Protein AF-A0A359MTJ8-F1 (afdb_monomer_lite)

Sequence (155 aa):
KMAIHPDDPPYPIFGLPRIITNEANLDRFLQLVDSPYNGLTFCTGSLGSADFNDIVSMVDKYSAMGRIHFMHIRNVKLLPDGSFEESAHYSPCGSMDIVAIVKALHKNNYTGYVRPDHGRMIWGETGRPGYGLYDRALGAMYLTGIWETLEKCSR

Foldseek 3Di:
DDADEADAQLADDPPDDGQRREDVSQVVQCVVDVDLNQAHALECANNVLFPVHPSLVSLLVCLLVNRHQHYAQFFWAQDPVSGIDGFQSPCVGHPDPSLSSLLSNVVSVPPHYYFPQFAQDDDPDDDDHRPDDPSRVVSVVVSVVSNVVSVVVVD

Structure (mmCIF, N/CA/C/O backbone):
data_AF-A0A359MTJ8-F1
#
_entry.id   AF-A0A359MTJ8-F1
#
loop_
_atom_site.group_PDB
_atom_site.id
_atom_site.type_symbol
_atom_site.label_atom_id
_atom_site.label_alt_id
_atom_site.label_comp_id
_atom_site.label_asym_id
_atom_site.label_entity_id
_atom_site.label_seq_id
_atom_site.pdbx_PDB_ins_code
_atom_site.Cartn_x
_atom_site.Cartn_y
_atom_site.Cartn_z
_atom_site.occupancy
_atom_site.B_iso_or_equiv
_atom_site.auth_seq_id
_atom_site.auth_comp_id
_atom_site.auth_asym_id
_atom_site.auth_atom_id
_atom_site.pdbx_PDB_model_num
ATOM 1 N N . LYS A 1 1 ? 1.071 -1.912 19.404 1.00 94.50 1 LYS A N 1
ATOM 2 C CA . LYS A 1 1 ? 0.287 -3.076 18.920 1.00 94.50 1 LYS A CA 1
ATOM 3 C C . LYS A 1 1 ? 1.172 -3.874 17.966 1.00 94.50 1 LYS A C 1
ATOM 5 O O . LYS A 1 1 ? 2.002 -3.239 17.326 1.00 94.50 1 LYS A O 1
ATOM 10 N N . MET A 1 2 ? 1.054 -5.204 17.894 1.00 98.31 2 MET A N 1
ATOM 11 C CA . MET A 1 2 ? 1.840 -5.999 16.936 1.00 98.31 2 MET A CA 1
ATOM 12 C C . MET A 1 2 ? 1.258 -5.850 15.530 1.00 98.31 2 MET A C 1
ATOM 14 O O . MET A 1 2 ? 0.051 -5.654 15.385 1.00 98.31 2 MET A O 1
ATOM 18 N N . ALA A 1 3 ? 2.111 -5.914 14.511 1.00 98.50 3 ALA A N 1
ATOM 19 C CA . ALA A 1 3 ? 1.733 -5.681 13.123 1.00 98.50 3 ALA A CA 1
ATOM 20 C C . ALA A 1 3 ? 2.516 -6.636 12.207 1.00 98.50 3 ALA A C 1
ATOM 22 O O . ALA A 1 3 ? 3.640 -6.323 11.812 1.00 98.50 3 ALA A O 1
ATOM 23 N N . ILE A 1 4 ? 1.963 -7.817 11.905 1.00 98.75 4 ILE A N 1
ATOM 24 C CA . ILE A 1 4 ? 2.642 -8.807 11.051 1.00 98.75 4 ILE A CA 1
ATOM 25 C C . ILE A 1 4 ? 2.763 -8.280 9.618 1.00 98.75 4 ILE A C 1
ATOM 27 O O . ILE A 1 4 ? 1.811 -7.711 9.091 1.00 98.75 4 ILE A O 1
ATOM 31 N N . HIS A 1 5 ? 3.928 -8.439 8.999 1.00 98.88 5 HIS A N 1
ATOM 32 C CA . HIS A 1 5 ? 4.137 -8.068 7.600 1.00 98.88 5 HIS A CA 1
ATOM 33 C C . HIS A 1 5 ? 3.753 -9.242 6.682 1.00 98.88 5 HIS A C 1
ATOM 35 O O . HIS A 1 5 ? 4.012 -10.387 7.063 1.00 98.88 5 HIS A O 1
ATOM 41 N N . PRO A 1 6 ? 3.162 -8.998 5.497 1.00 98.75 6 PRO A N 1
ATOM 42 C CA . PRO A 1 6 ? 2.937 -10.043 4.504 1.00 98.75 6 PRO A CA 1
ATOM 43 C C . PRO A 1 6 ? 4.240 -10.635 3.971 1.00 98.75 6 PRO A C 1
ATOM 45 O O . PRO A 1 6 ? 5.302 -10.007 4.012 1.00 98.75 6 PRO A O 1
ATOM 48 N N . ASP A 1 7 ? 4.136 -11.841 3.430 1.00 98.75 7 ASP A N 1
ATOM 49 C CA . ASP A 1 7 ? 5.216 -12.463 2.680 1.00 98.75 7 ASP A CA 1
ATOM 50 C C . ASP A 1 7 ? 5.486 -11.676 1.380 1.00 98.75 7 ASP A C 1
ATOM 52 O O . ASP A 1 7 ? 4.559 -11.217 0.714 1.00 98.75 7 ASP A O 1
ATOM 56 N N . ASP A 1 8 ? 6.760 -11.525 1.004 1.00 98.00 8 ASP A N 1
ATOM 57 C CA . ASP A 1 8 ? 7.189 -10.797 -0.203 1.00 98.00 8 ASP A CA 1
ATOM 58 C C . ASP A 1 8 ? 8.192 -11.638 -1.024 1.00 98.00 8 ASP A C 1
ATOM 60 O O . ASP A 1 8 ? 9.282 -11.941 -0.514 1.00 98.00 8 ASP A O 1
ATOM 64 N N . PRO A 1 9 ? 7.824 -12.188 -2.195 1.00 97.81 9 PRO A N 1
ATOM 65 C CA . PRO A 1 9 ? 6.495 -12.135 -2.810 1.00 97.81 9 PRO A CA 1
ATOM 66 C C . PRO A 1 9 ? 5.409 -12.921 -2.044 1.00 97.81 9 PRO A C 1
ATOM 68 O O . PRO A 1 9 ? 5.725 -13.826 -1.266 1.00 97.81 9 PRO A O 1
ATOM 71 N N . PRO A 1 10 ? 4.116 -12.669 -2.300 1.00 97.94 10 PRO A N 1
ATOM 72 C CA . PRO A 1 10 ? 3.016 -13.262 -1.551 1.00 97.94 10 PRO A CA 1
ATOM 73 C C . PRO A 1 10 ? 2.652 -14.662 -2.080 1.00 97.94 10 PRO A C 1
ATOM 75 O O . PRO A 1 10 ? 1.484 -15.018 -2.177 1.00 97.94 10 PRO A O 1
ATOM 78 N N . TYR A 1 11 ? 3.639 -15.478 -2.452 1.00 97.06 11 TYR A N 1
ATOM 79 C CA . TYR A 1 11 ? 3.436 -16.835 -2.962 1.00 97.06 11 TYR A CA 1
ATOM 80 C C . TYR A 1 11 ? 4.674 -17.714 -2.725 1.00 97.06 11 TYR A C 1
ATOM 82 O O . TYR A 1 11 ? 5.786 -17.184 -2.654 1.00 97.06 11 TYR A O 1
ATOM 90 N N . PRO A 1 12 ? 4.514 -19.048 -2.587 1.00 97.19 12 PRO A N 1
ATOM 91 C CA . PRO A 1 12 ? 5.621 -19.972 -2.345 1.00 97.19 12 PRO A CA 1
ATOM 92 C C . PRO A 1 12 ? 6.738 -19.854 -3.384 1.00 97.19 12 PRO A C 1
ATOM 94 O O . PRO A 1 12 ? 6.486 -19.768 -4.584 1.00 97.19 12 PRO A O 1
ATOM 97 N N . ILE A 1 13 ? 7.983 -19.921 -2.918 1.00 97.38 13 ILE A N 1
ATOM 98 C CA . ILE A 1 13 ? 9.177 -19.935 -3.769 1.00 97.38 13 ILE A CA 1
ATOM 99 C C . ILE A 1 13 ? 10.109 -21.049 -3.302 1.00 97.38 13 ILE A C 1
ATOM 101 O O . ILE A 1 13 ? 10.184 -21.338 -2.109 1.00 97.38 13 ILE A O 1
ATOM 105 N N . PHE A 1 14 ? 10.808 -21.692 -4.239 1.00 97.69 14 PHE A N 1
ATOM 106 C CA . PHE A 1 14 ? 11.79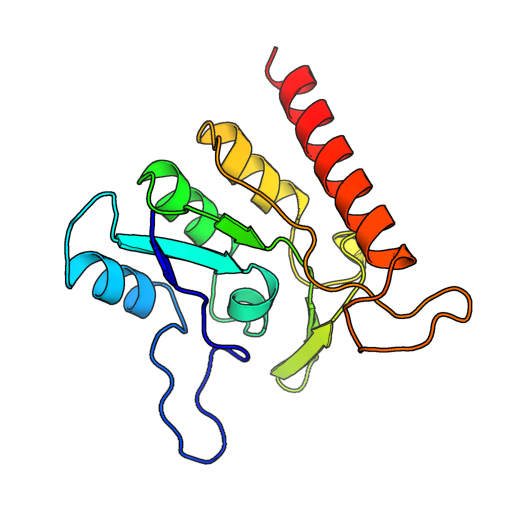5 -22.744 -3.949 1.00 97.69 14 PHE A CA 1
ATOM 107 C C . PHE A 1 14 ? 11.262 -23.914 -3.096 1.00 97.69 14 PHE A C 1
ATOM 109 O O . PHE A 1 14 ? 12.008 -24.529 -2.341 1.00 97.69 14 PHE A O 1
ATOM 116 N N . GLY A 1 15 ? 9.960 -24.211 -3.192 1.00 96.44 15 GLY A N 1
ATOM 117 C CA . GLY A 1 15 ? 9.308 -25.263 -2.402 1.00 96.44 15 GLY A CA 1
ATOM 118 C C . GLY A 1 15 ? 9.082 -24.918 -0.924 1.00 96.44 15 GLY A C 1
ATOM 119 O O . GLY A 1 15 ? 8.659 -25.785 -0.164 1.00 96.44 15 GLY A O 1
ATOM 120 N N . LEU A 1 16 ? 9.340 -23.675 -0.502 1.00 98.25 16 LEU A N 1
ATOM 121 C CA . LEU A 1 16 ? 9.132 -23.223 0.873 1.00 98.25 16 LEU A CA 1
ATOM 122 C C . LEU A 1 16 ? 7.727 -22.627 1.057 1.00 98.25 16 LEU A C 1
ATOM 124 O O . LEU A 1 16 ? 7.296 -21.817 0.227 1.00 98.25 16 LEU A O 1
ATOM 128 N N . PRO A 1 17 ? 7.009 -22.984 2.141 1.00 97.69 17 PRO A N 1
ATOM 129 C CA . PRO A 1 17 ? 5.686 -22.441 2.410 1.00 97.69 17 PRO A CA 1
ATOM 130 C C . PRO A 1 17 ? 5.756 -20.963 2.815 1.00 97.69 17 PRO A C 1
ATOM 132 O O . PRO A 1 17 ? 6.697 -20.522 3.473 1.00 97.69 17 PRO A O 1
ATOM 135 N N . ARG A 1 18 ? 4.703 -20.226 2.463 1.00 98.62 18 ARG A N 1
ATOM 136 C CA . ARG A 1 18 ? 4.403 -18.849 2.880 1.00 98.62 18 ARG A CA 1
ATOM 137 C C . ARG A 1 18 ? 2.944 -18.811 3.330 1.00 98.62 18 ARG A C 1
ATOM 139 O O . ARG A 1 18 ? 2.132 -19.563 2.792 1.00 98.62 18 ARG A O 1
ATOM 146 N N . ILE A 1 19 ? 2.633 -18.043 4.371 1.00 98.31 19 ILE A N 1
ATOM 147 C CA . ILE A 1 19 ? 1.361 -18.167 5.108 1.00 98.31 19 ILE A CA 1
ATOM 148 C C . ILE A 1 19 ? 0.619 -16.848 5.311 1.00 98.31 19 ILE A C 1
ATOM 150 O O . ILE A 1 19 ? -0.516 -16.896 5.777 1.00 98.31 19 ILE A O 1
ATOM 154 N N . ILE A 1 20 ? 1.220 -15.705 4.967 1.00 98.69 20 ILE A N 1
ATOM 155 C CA . ILE A 1 20 ? 0.624 -14.363 5.029 1.00 98.69 20 ILE A CA 1
ATOM 156 C C . ILE A 1 20 ? 0.632 -13.771 3.611 1.00 98.69 20 ILE A C 1
ATOM 158 O O . ILE A 1 20 ? 1.391 -12.857 3.295 1.00 98.69 20 ILE A O 1
ATOM 162 N N . THR A 1 21 ? -0.186 -14.350 2.732 1.00 98.75 21 THR A N 1
ATOM 163 C CA . THR A 1 21 ? -0.093 -14.162 1.271 1.00 98.75 21 THR A CA 1
ATOM 164 C C . THR A 1 21 ? -1.340 -13.560 0.621 1.00 98.75 21 THR A C 1
ATOM 166 O O . THR A 1 21 ? -1.240 -12.869 -0.388 1.00 98.75 21 THR A O 1
ATOM 169 N N . ASN A 1 22 ? -2.528 -13.811 1.168 1.00 98.69 22 ASN A N 1
ATOM 170 C CA . ASN A 1 22 ? -3.799 -13.349 0.604 1.00 98.69 22 ASN A CA 1
ATOM 171 C C . ASN A 1 22 ? -4.829 -13.052 1.701 1.00 98.69 22 ASN A C 1
ATOM 173 O O . ASN A 1 22 ? -4.565 -13.252 2.887 1.00 98.69 22 ASN A O 1
ATOM 177 N N . GLU A 1 23 ? -6.017 -12.601 1.306 1.00 98.69 23 GLU A N 1
ATOM 178 C CA . GLU A 1 23 ? -7.112 -12.278 2.226 1.00 98.69 23 GLU A CA 1
ATOM 179 C C . GLU A 1 23 ? -7.490 -13.441 3.160 1.00 98.69 23 GLU A C 1
ATOM 181 O O . GLU A 1 23 ? -7.563 -13.259 4.374 1.00 98.69 23 GLU A O 1
ATOM 186 N N . ALA A 1 24 ? -7.645 -14.662 2.639 1.00 98.69 24 ALA A N 1
ATOM 187 C CA . ALA A 1 24 ? -7.997 -15.825 3.457 1.00 98.69 24 ALA A CA 1
ATOM 188 C C . ALA A 1 24 ? -6.927 -16.135 4.522 1.00 98.69 24 ALA A C 1
ATOM 190 O O . ALA A 1 24 ? -7.239 -16.528 5.650 1.00 98.69 24 ALA A O 1
ATOM 191 N N . ASN A 1 25 ? -5.653 -15.929 4.186 1.00 98.75 25 ASN A N 1
ATOM 192 C CA . ASN A 1 25 ? -4.542 -16.060 5.119 1.00 98.75 25 ASN A CA 1
ATOM 193 C C . ASN A 1 25 ? -4.563 -14.985 6.214 1.00 98.75 25 ASN A C 1
ATOM 195 O O . ASN A 1 25 ? -4.333 -15.306 7.383 1.00 98.75 25 ASN A O 1
ATOM 199 N N . LEU A 1 26 ? -4.856 -13.733 5.855 1.00 98.81 26 LEU A N 1
ATOM 200 C CA . LEU A 1 26 ? -4.988 -12.632 6.811 1.00 98.81 26 LEU A CA 1
ATOM 201 C C . LEU A 1 26 ? -6.185 -12.842 7.747 1.00 98.81 26 LEU A C 1
ATOM 203 O O . LEU A 1 26 ? -6.044 -12.675 8.959 1.00 98.81 26 LEU A O 1
ATOM 207 N N . ASP A 1 27 ? -7.325 -13.286 7.214 1.00 98.75 27 ASP A N 1
ATOM 208 C CA . ASP A 1 27 ? -8.515 -13.631 7.998 1.00 98.75 27 ASP A CA 1
ATOM 209 C C . ASP A 1 27 ? -8.201 -14.727 9.016 1.00 98.75 27 ASP A C 1
ATOM 211 O O . ASP A 1 27 ? -8.459 -14.568 10.212 1.00 98.75 27 ASP A O 1
ATOM 215 N N . ARG A 1 28 ? -7.560 -15.811 8.561 1.00 98.69 28 ARG A N 1
ATOM 216 C CA . ARG A 1 28 ? -7.111 -16.891 9.441 1.00 98.69 28 ARG A CA 1
ATOM 217 C C . ARG A 1 28 ? -6.160 -16.373 10.518 1.00 98.69 28 ARG A C 1
ATOM 219 O O . ARG A 1 28 ? -6.333 -16.723 11.680 1.00 98.69 28 ARG A O 1
ATOM 226 N N . PHE A 1 29 ? -5.159 -15.567 10.158 1.00 98.75 29 PHE A N 1
ATOM 227 C CA . PHE A 1 29 ? -4.173 -15.035 11.105 1.00 98.75 29 PHE A CA 1
ATOM 228 C C . PHE A 1 29 ? -4.822 -14.194 12.211 1.00 98.75 29 PHE A C 1
ATOM 230 O O . PHE A 1 29 ? -4.503 -14.367 13.389 1.00 98.75 29 PHE A O 1
ATOM 237 N N . LEU A 1 30 ? -5.757 -13.312 11.851 1.00 98.69 30 LEU A N 1
ATOM 238 C CA . LEU A 1 30 ? -6.476 -12.486 12.819 1.00 98.69 30 LEU A CA 1
ATOM 239 C C . LEU A 1 30 ? -7.362 -13.332 13.747 1.00 98.69 30 LEU A C 1
ATOM 241 O O . LEU A 1 30 ? -7.473 -13.012 14.928 1.00 98.69 30 LEU A O 1
ATOM 245 N N . GLN A 1 31 ? -7.929 -14.433 13.246 1.00 98.25 31 GLN A N 1
ATOM 246 C CA . GLN A 1 31 ? -8.734 -15.373 14.034 1.00 98.25 31 GLN A CA 1
ATOM 247 C C . GLN A 1 31 ? -7.913 -16.252 14.989 1.00 98.25 31 GLN A C 1
ATOM 249 O O . GLN A 1 31 ? -8.465 -16.726 15.979 1.00 98.25 31 GLN A O 1
ATOM 254 N N . LEU A 1 32 ? -6.610 -16.466 14.739 1.00 98.31 32 LEU A N 1
ATOM 255 C CA . LEU A 1 32 ? -5.756 -17.253 15.647 1.00 98.31 32 LEU A CA 1
ATOM 256 C C . LEU A 1 32 ? -5.743 -16.667 17.065 1.00 98.31 32 LEU A C 1
ATOM 258 O O . LEU A 1 32 ? -5.702 -17.414 18.041 1.00 98.31 32 LEU A O 1
ATOM 262 N N . VAL A 1 33 ? -5.766 -15.334 17.166 1.00 97.94 33 VAL A N 1
ATOM 263 C CA . VAL A 1 33 ? -5.875 -14.591 18.424 1.00 97.94 33 VAL A CA 1
ATOM 264 C C . VAL A 1 33 ? -6.722 -13.345 18.173 1.00 97.94 33 VAL A C 1
ATOM 266 O O . VAL A 1 33 ? -6.201 -12.327 17.707 1.00 97.94 33 VAL A O 1
ATOM 269 N N . ASP A 1 34 ? -8.016 -13.402 18.500 1.00 96.88 34 ASP A N 1
ATOM 270 C CA . ASP A 1 34 ? -8.907 -12.244 18.373 1.00 96.88 34 ASP A CA 1
ATOM 271 C C . ASP A 1 34 ? -8.639 -11.221 19.488 1.00 96.88 34 ASP A C 1
ATOM 273 O O . ASP A 1 34 ? -9.211 -11.249 20.576 1.00 96.88 34 ASP A O 1
ATOM 277 N N . SER A 1 35 ? -7.684 -10.334 19.226 1.00 98.00 35 SER A N 1
ATOM 278 C CA . SER A 1 35 ? -7.255 -9.277 20.134 1.00 98.00 35 SER A CA 1
ATOM 279 C C . SER A 1 35 ? -6.929 -8.015 19.342 1.00 98.00 35 SER A C 1
ATOM 281 O O . SER A 1 35 ? -6.300 -8.107 18.287 1.00 98.00 35 SER A O 1
ATOM 283 N N . PRO A 1 36 ? -7.232 -6.810 19.862 1.00 96.81 36 PRO A N 1
ATOM 284 C CA . PRO A 1 36 ? -6.831 -5.556 19.221 1.00 96.81 36 PRO A CA 1
ATOM 285 C C . PRO A 1 36 ? -5.307 -5.355 19.176 1.00 96.81 36 PRO A C 1
ATOM 287 O O . PRO A 1 36 ? -4.834 -4.391 18.576 1.00 96.81 36 PRO A O 1
ATOM 290 N N . TYR A 1 37 ? -4.522 -6.218 19.831 1.00 98.12 37 TYR A N 1
ATOM 291 C CA . TYR A 1 37 ? -3.061 -6.214 19.756 1.00 98.12 37 TYR A CA 1
ATOM 292 C C . TYR A 1 37 ? -2.509 -7.143 18.668 1.00 98.12 37 TYR A C 1
ATOM 294 O O . TYR A 1 37 ? -1.328 -7.003 18.343 1.00 98.12 37 TYR A O 1
ATOM 302 N N . ASN A 1 38 ? -3.342 -8.021 18.096 1.00 98.62 38 ASN A N 1
ATOM 303 C CA . ASN A 1 38 ? -3.031 -8.858 16.941 1.00 98.62 38 ASN A CA 1
ATOM 304 C C . ASN A 1 38 ? -3.495 -8.144 15.663 1.00 98.62 38 ASN A C 1
ATOM 306 O O . ASN A 1 38 ? -4.692 -8.009 15.422 1.00 98.62 38 ASN A O 1
ATOM 310 N N . GLY A 1 39 ? -2.564 -7.628 14.866 1.00 98.50 39 GLY A N 1
ATOM 311 C CA . GLY A 1 39 ? -2.920 -6.901 13.651 1.00 98.50 39 GLY A CA 1
ATOM 312 C C . GLY A 1 39 ? -1.835 -6.921 12.596 1.00 98.50 39 GLY A C 1
ATOM 313 O O . GLY A 1 39 ? -0.865 -7.676 12.681 1.00 98.50 39 GLY A O 1
ATOM 314 N N . LEU A 1 40 ? -2.034 -6.089 11.582 1.00 98.81 40 LEU A N 1
ATOM 315 C CA . LEU A 1 40 ? -1.344 -6.173 10.305 1.00 98.81 40 LEU A CA 1
ATOM 316 C C . LEU A 1 40 ? -0.455 -4.948 10.091 1.00 98.81 40 LEU A C 1
ATOM 318 O O . LEU A 1 40 ? -0.889 -3.808 10.291 1.00 98.81 40 LEU A O 1
ATOM 322 N N . THR A 1 41 ? 0.773 -5.191 9.636 1.00 98.88 41 THR A N 1
ATOM 323 C CA . THR A 1 41 ? 1.443 -4.247 8.747 1.00 98.88 41 THR A CA 1
ATOM 324 C C . THR A 1 41 ? 0.915 -4.548 7.356 1.00 98.88 41 THR A C 1
ATOM 326 O O . THR A 1 41 ? 1.282 -5.559 6.765 1.00 98.88 41 THR A O 1
ATOM 329 N N . PHE A 1 42 ? 0.025 -3.712 6.836 1.00 98.88 42 PHE A N 1
ATOM 330 C CA . PHE A 1 42 ? -0.515 -3.925 5.503 1.00 98.88 42 PHE A CA 1
ATOM 331 C C . PHE A 1 42 ? 0.433 -3.288 4.482 1.00 98.88 42 PHE A C 1
ATOM 333 O O . PHE A 1 42 ? 0.553 -2.062 4.407 1.00 98.88 42 PHE A O 1
ATOM 340 N N . CYS A 1 43 ? 1.144 -4.130 3.729 1.00 98.94 43 CYS A N 1
ATOM 341 C CA . CYS A 1 43 ? 2.052 -3.698 2.672 1.00 98.94 43 CYS A CA 1
ATOM 342 C C . CYS A 1 43 ? 1.397 -3.885 1.308 1.00 98.94 43 CYS A C 1
ATOM 344 O O . CYS A 1 43 ? 1.235 -5.012 0.837 1.00 98.94 43 CYS A O 1
ATOM 346 N N . THR A 1 44 ? 1.034 -2.765 0.682 1.00 98.81 44 THR A N 1
ATOM 347 C CA . THR A 1 44 ? 0.356 -2.742 -0.623 1.00 98.81 44 THR A CA 1
ATOM 348 C C . THR A 1 44 ? 1.223 -3.346 -1.709 1.00 98.81 44 THR A C 1
ATOM 350 O O . THR A 1 44 ? 0.715 -4.034 -2.580 1.00 98.81 44 THR A O 1
ATOM 353 N N . GLY A 1 45 ? 2.535 -3.133 -1.636 1.00 98.44 45 GLY A N 1
ATOM 354 C CA . GLY A 1 45 ? 3.450 -3.690 -2.611 1.00 98.44 45 GLY A CA 1
ATOM 355 C C . GLY A 1 45 ? 3.641 -5.188 -2.458 1.00 98.44 45 GLY A C 1
ATOM 356 O O . GLY A 1 45 ? 3.599 -5.883 -3.455 1.00 98.44 45 GLY A O 1
ATOM 357 N N . SER A 1 46 ? 3.816 -5.702 -1.236 1.00 98.69 46 SER A N 1
ATOM 358 C CA . SER A 1 46 ? 4.059 -7.138 -1.052 1.00 98.69 46 SER A CA 1
ATOM 359 C C . SER A 1 46 ? 2.812 -7.942 -1.394 1.00 98.69 46 SER A C 1
ATOM 361 O O . SER A 1 46 ? 2.902 -8.890 -2.155 1.00 98.69 46 SER A O 1
ATOM 363 N N . LEU A 1 47 ? 1.631 -7.544 -0.908 1.00 98.75 47 LEU A N 1
ATOM 364 C CA . LEU A 1 47 ? 0.386 -8.225 -1.282 1.00 98.75 47 LEU A CA 1
ATOM 365 C C . LEU A 1 47 ? 0.013 -7.972 -2.752 1.00 98.75 47 LEU A C 1
ATOM 367 O O . LEU A 1 47 ? -0.562 -8.855 -3.381 1.00 98.75 47 LEU A O 1
ATOM 371 N N . GLY A 1 48 ? 0.345 -6.793 -3.288 1.00 98.25 48 GLY A N 1
ATOM 372 C CA . GLY A 1 48 ? 0.059 -6.378 -4.665 1.00 98.25 48 GLY A CA 1
ATOM 373 C C . GLY A 1 48 ? 1.055 -6.878 -5.709 1.00 98.25 48 GLY A C 1
ATOM 374 O O . GLY A 1 48 ? 0.836 -6.669 -6.897 1.00 98.25 48 GLY A O 1
ATOM 375 N N . SER A 1 49 ? 2.123 -7.568 -5.297 1.00 98.12 49 SER A N 1
ATOM 376 C CA . SER A 1 49 ? 3.058 -8.279 -6.182 1.00 98.12 49 SER A CA 1
ATOM 377 C C . SER A 1 49 ? 2.440 -9.512 -6.857 1.00 98.12 49 SER A C 1
ATOM 379 O O . SER A 1 49 ? 3.144 -10.238 -7.555 1.00 98.12 49 SER A O 1
ATOM 381 N N . ALA A 1 50 ? 1.147 -9.766 -6.650 1.00 93.62 50 ALA A N 1
ATOM 382 C CA . ALA A 1 50 ? 0.372 -10.774 -7.355 1.00 93.62 50 ALA A CA 1
ATOM 383 C C . ALA A 1 50 ? -1.021 -10.232 -7.716 1.00 93.62 50 ALA A C 1
ATOM 385 O O . ALA A 1 50 ? -1.583 -9.410 -6.994 1.00 93.62 50 ALA A O 1
ATOM 386 N N . ASP A 1 51 ? -1.583 -10.713 -8.824 1.00 94.38 51 ASP A N 1
ATOM 387 C CA . ASP A 1 51 ? -2.854 -10.244 -9.394 1.00 94.38 51 ASP A CA 1
ATOM 388 C C . ASP A 1 51 ? -4.107 -10.808 -8.702 1.00 94.38 51 ASP A C 1
ATOM 390 O O . ASP A 1 51 ? -5.206 -10.291 -8.888 1.00 94.38 51 ASP A O 1
ATOM 394 N N . PHE A 1 52 ? -3.955 -11.841 -7.872 1.00 96.44 52 PHE A N 1
ATOM 395 C CA . PHE A 1 52 ? -5.069 -12.487 -7.176 1.00 96.44 52 PHE A CA 1
ATOM 396 C C . PHE A 1 52 ? -5.562 -11.734 -5.928 1.00 96.44 52 PHE A C 1
ATOM 398 O O . PHE A 1 52 ? -6.547 -12.158 -5.323 1.00 96.44 52 PHE A O 1
ATOM 405 N N . ASN A 1 53 ? -4.888 -10.657 -5.506 1.00 98.31 53 ASN A N 1
ATOM 406 C CA . ASN A 1 53 ? -5.273 -9.863 -4.338 1.00 98.31 53 ASN A CA 1
ATOM 407 C C . ASN A 1 53 ? -5.921 -8.534 -4.760 1.00 98.31 53 ASN A C 1
ATOM 409 O O . ASN A 1 53 ? -5.283 -7.696 -5.396 1.00 98.31 53 ASN A O 1
ATOM 413 N N . ASP A 1 54 ? -7.154 -8.286 -4.314 1.00 98.44 54 ASP A N 1
ATOM 414 C CA . ASP A 1 54 ? -7.777 -6.962 -4.415 1.00 98.44 54 ASP A CA 1
ATOM 415 C C . ASP A 1 54 ? -7.305 -6.073 -3.258 1.00 98.44 54 ASP A C 1
ATOM 417 O O . ASP A 1 54 ? -7.868 -6.054 -2.160 1.00 98.44 54 ASP A O 1
ATOM 421 N N . ILE A 1 55 ? -6.234 -5.324 -3.511 1.00 98.69 55 ILE A N 1
ATOM 422 C CA . ILE A 1 55 ? -5.575 -4.498 -2.497 1.00 98.69 55 ILE A CA 1
ATOM 423 C C . ILE A 1 55 ? -6.491 -3.407 -1.946 1.00 98.69 55 ILE A C 1
ATOM 425 O O . ILE A 1 55 ? -6.456 -3.144 -0.745 1.00 98.69 55 ILE A O 1
ATOM 429 N N . VAL A 1 56 ? -7.326 -2.783 -2.780 1.00 98.75 56 VAL A N 1
ATOM 430 C CA . VAL A 1 56 ? -8.218 -1.704 -2.328 1.00 98.75 56 VAL A CA 1
ATOM 431 C C . VAL A 1 56 ? -9.289 -2.271 -1.400 1.00 98.75 56 VAL A C 1
ATOM 433 O O . VAL A 1 56 ? -9.487 -1.738 -0.306 1.00 98.75 56 VAL A O 1
ATOM 436 N N . SER A 1 57 ? -9.933 -3.371 -1.803 1.00 98.81 57 SER A N 1
ATOM 437 C CA . SER A 1 57 ? -10.954 -4.049 -0.998 1.00 98.81 57 SER A CA 1
ATOM 438 C C . SER A 1 57 ? -10.389 -4.538 0.338 1.00 98.81 57 SER A C 1
ATOM 440 O O . SER A 1 57 ? -10.960 -4.279 1.401 1.00 98.81 57 SER A O 1
ATOM 442 N N . MET A 1 58 ? -9.209 -5.163 0.315 1.00 98.88 58 MET A N 1
ATOM 443 C CA . MET A 1 58 ? -8.546 -5.642 1.528 1.00 98.88 58 MET A CA 1
ATOM 444 C C . MET A 1 58 ? -8.172 -4.489 2.473 1.00 98.88 58 MET A C 1
ATOM 446 O O . MET A 1 58 ? -8.395 -4.592 3.682 1.00 98.88 58 MET A O 1
ATOM 450 N N . VAL A 1 59 ? -7.641 -3.374 1.954 1.00 98.88 59 VAL A N 1
ATOM 451 C CA . VAL A 1 59 ? -7.352 -2.184 2.772 1.00 98.88 59 VAL A CA 1
ATOM 452 C C . VAL A 1 59 ? -8.633 -1.638 3.402 1.00 98.88 59 VAL A C 1
ATOM 454 O O . VAL A 1 59 ? -8.627 -1.372 4.606 1.00 98.88 59 VAL A O 1
ATOM 457 N N . ASP A 1 60 ? -9.731 -1.509 2.648 1.00 98.88 60 ASP A N 1
ATOM 458 C CA . ASP A 1 60 ? -11.025 -1.047 3.177 1.00 98.88 60 ASP A CA 1
ATOM 459 C C . ASP A 1 60 ? -11.514 -1.966 4.307 1.00 98.88 60 ASP A C 1
ATOM 461 O O . ASP A 1 60 ? -11.754 -1.504 5.422 1.00 98.88 60 ASP A O 1
ATOM 465 N N . LYS A 1 61 ? -11.540 -3.283 4.071 1.00 98.81 61 LYS A N 1
ATOM 466 C CA . LYS A 1 61 ? -11.951 -4.292 5.057 1.00 98.81 61 LYS A CA 1
ATOM 467 C C . LYS A 1 61 ? -11.148 -4.198 6.356 1.00 98.81 61 LYS A C 1
ATOM 469 O O . LYS A 1 61 ? -11.718 -4.007 7.433 1.00 98.81 61 LYS A O 1
ATOM 474 N N . TYR A 1 62 ? -9.823 -4.334 6.290 1.00 98.81 62 TYR A N 1
ATOM 475 C CA . TYR A 1 62 ? -9.011 -4.461 7.505 1.00 98.81 62 TYR A CA 1
ATOM 476 C C . TYR A 1 62 ? -8.799 -3.131 8.237 1.00 98.81 62 TYR A C 1
ATOM 478 O O . TYR A 1 62 ? -8.592 -3.139 9.458 1.00 98.81 62 TYR A O 1
ATOM 486 N N . SER A 1 63 ? -8.862 -1.992 7.537 1.00 98.69 63 SER A N 1
ATOM 487 C CA . SER A 1 63 ? -8.872 -0.681 8.198 1.00 98.69 63 SER A CA 1
ATOM 488 C C . SER A 1 63 ? -10.200 -0.421 8.910 1.00 98.69 63 SER A C 1
ATOM 490 O O . SER A 1 63 ? -10.166 -0.013 10.069 1.00 98.69 63 SER A O 1
ATOM 492 N N . ALA A 1 64 ? -11.346 -0.761 8.305 1.00 98.62 64 ALA A N 1
ATOM 493 C CA . ALA A 1 64 ? -12.656 -0.678 8.959 1.00 98.62 64 ALA A CA 1
ATOM 494 C C . ALA A 1 64 ? -12.753 -1.577 10.207 1.00 98.62 64 ALA A C 1
ATOM 496 O O . ALA A 1 64 ? -13.354 -1.199 11.211 1.00 98.62 64 ALA A O 1
ATOM 497 N N . MET A 1 65 ? -12.097 -2.743 10.194 1.00 98.00 65 MET A N 1
ATOM 498 C CA . MET A 1 65 ? -11.976 -3.626 11.366 1.00 98.00 65 MET A CA 1
ATOM 499 C C . MET A 1 65 ? -11.025 -3.091 12.458 1.00 98.00 65 MET A C 1
ATOM 501 O O . MET A 1 65 ? -10.884 -3.710 13.519 1.00 98.00 65 MET A O 1
ATOM 505 N N . GLY A 1 66 ? -10.301 -1.996 12.199 1.00 98.12 66 GLY A N 1
ATOM 506 C CA . GLY A 1 66 ? -9.271 -1.465 13.093 1.00 98.12 66 GLY A CA 1
ATOM 507 C C . GLY A 1 66 ? -8.092 -2.423 13.310 1.00 98.12 66 GLY A C 1
ATOM 508 O O . GLY A 1 66 ? -7.466 -2.381 14.371 1.00 98.12 66 GLY A O 1
ATOM 509 N N . ARG A 1 67 ? -7.824 -3.324 12.348 1.00 98.31 67 ARG A N 1
ATOM 510 C CA . ARG A 1 67 ? -6.779 -4.367 12.431 1.00 98.31 67 ARG A CA 1
ATOM 511 C C . ARG A 1 67 ? -5.512 -4.035 11.644 1.00 98.31 67 ARG A C 1
ATOM 513 O O . ARG A 1 67 ? -4.491 -4.689 11.848 1.00 98.31 67 ARG A O 1
ATOM 520 N N . ILE A 1 68 ? -5.531 -3.010 10.796 1.00 98.81 68 ILE A N 1
ATOM 521 C CA . ILE A 1 68 ? -4.302 -2.422 10.253 1.00 98.81 68 ILE A CA 1
ATOM 522 C C . ILE A 1 68 ? -3.678 -1.542 11.338 1.00 98.81 68 ILE A C 1
ATOM 524 O O . ILE A 1 68 ? -4.298 -0.596 11.816 1.00 98.81 68 ILE A O 1
ATOM 528 N N . HIS A 1 69 ? -2.454 -1.864 11.750 1.00 98.62 69 HIS A N 1
ATOM 529 C CA . HIS A 1 69 ? -1.707 -1.102 12.758 1.00 98.62 69 HIS A CA 1
ATOM 530 C C . HIS A 1 69 ? -0.546 -0.313 12.150 1.00 98.62 69 HIS A C 1
ATOM 532 O O . HIS A 1 69 ? -0.051 0.628 12.774 1.00 98.62 69 HIS A O 1
ATOM 538 N N . PHE A 1 70 ? -0.109 -0.701 10.952 1.00 98.88 70 PHE A N 1
ATOM 539 C CA . PHE A 1 70 ? 0.933 -0.020 10.205 1.00 98.88 70 PHE A CA 1
ATOM 540 C C . PHE A 1 70 ? 0.689 -0.185 8.702 1.00 98.88 70 PHE A C 1
ATOM 542 O O . PHE A 1 70 ? 0.309 -1.263 8.253 1.00 98.88 70 PHE A O 1
ATOM 549 N N . MET A 1 71 ? 0.903 0.871 7.923 1.00 98.81 71 MET A N 1
ATOM 550 C CA . MET A 1 71 ? 0.769 0.847 6.467 1.00 98.81 71 MET A CA 1
ATOM 551 C C . MET A 1 71 ? 2.126 1.048 5.805 1.00 98.81 71 MET A C 1
ATOM 553 O O . MET A 1 71 ? 2.811 2.044 6.053 1.00 98.81 71 MET A O 1
ATOM 557 N N . HIS A 1 72 ? 2.476 0.139 4.902 1.00 98.94 72 HIS A N 1
ATOM 558 C CA . HIS A 1 72 ? 3.475 0.387 3.871 1.00 98.94 72 HIS A CA 1
ATOM 559 C C . HIS A 1 72 ? 2.723 0.621 2.562 1.00 98.94 72 HIS A C 1
ATOM 561 O O . HIS A 1 72 ? 2.085 -0.296 2.044 1.00 98.94 72 HIS A O 1
ATOM 567 N N . ILE A 1 73 ? 2.777 1.848 2.044 1.00 98.81 73 ILE A N 1
ATOM 568 C CA . ILE A 1 73 ? 2.149 2.196 0.768 1.00 98.81 73 ILE A CA 1
ATOM 569 C C . ILE A 1 73 ? 3.257 2.391 -0.261 1.00 98.81 73 ILE A C 1
ATOM 571 O O . ILE A 1 73 ? 3.801 3.485 -0.393 1.00 98.81 73 ILE A O 1
ATOM 575 N N . ARG A 1 74 ? 3.581 1.313 -0.977 1.00 98.50 74 ARG A N 1
ATOM 576 C CA . ARG A 1 74 ? 4.446 1.314 -2.167 1.00 98.50 74 ARG A CA 1
ATOM 577 C C . ARG A 1 74 ? 3.689 0.785 -3.376 1.00 98.50 74 ARG A C 1
ATOM 579 O O . ARG A 1 74 ? 2.652 0.135 -3.230 1.00 98.50 74 ARG A O 1
ATOM 586 N N . ASN A 1 75 ? 4.214 1.066 -4.558 1.00 98.56 75 ASN A N 1
ATOM 587 C CA . ASN A 1 75 ? 3.640 0.610 -5.813 1.00 98.56 75 ASN A CA 1
ATOM 588 C C . ASN A 1 75 ? 4.579 -0.404 -6.474 1.00 98.56 75 ASN A C 1
ATOM 590 O O . ASN A 1 75 ? 5.800 -0.270 -6.411 1.00 98.56 75 ASN A O 1
ATOM 594 N N . VAL A 1 76 ? 3.984 -1.406 -7.105 1.00 98.38 76 VAL A N 1
ATOM 595 C CA . VAL A 1 76 ? 4.675 -2.391 -7.935 1.00 98.38 76 VAL A CA 1
ATOM 596 C C . VAL A 1 76 ? 4.053 -2.376 -9.307 1.00 98.38 76 VAL A C 1
ATOM 598 O O . VAL A 1 76 ? 2.864 -2.101 -9.449 1.00 98.38 76 VAL A O 1
ATOM 601 N N . LYS A 1 77 ? 4.841 -2.714 -10.315 1.00 98.31 77 LYS A N 1
ATOM 602 C CA . LYS A 1 77 ? 4.355 -2.956 -11.662 1.00 98.31 77 LYS A CA 1
ATOM 603 C C . LYS A 1 77 ? 4.366 -4.453 -11.924 1.00 98.31 77 LYS A C 1
ATOM 605 O O . LYS A 1 77 ? 5.432 -5.063 -11.944 1.00 98.31 77 LYS A O 1
ATOM 610 N N . LEU A 1 78 ? 3.183 -5.021 -12.127 1.00 97.88 78 LEU A N 1
ATOM 611 C CA . LEU A 1 78 ? 3.028 -6.398 -12.580 1.00 97.88 78 LEU A CA 1
ATOM 612 C C . LEU A 1 78 ? 3.438 -6.499 -14.050 1.00 97.88 78 LEU A C 1
ATOM 614 O O . LEU A 1 78 ? 3.103 -5.633 -14.867 1.00 97.88 78 LEU A O 1
ATOM 618 N N . LEU A 1 79 ? 4.179 -7.551 -14.376 1.00 97.12 79 LEU A N 1
ATOM 619 C CA . 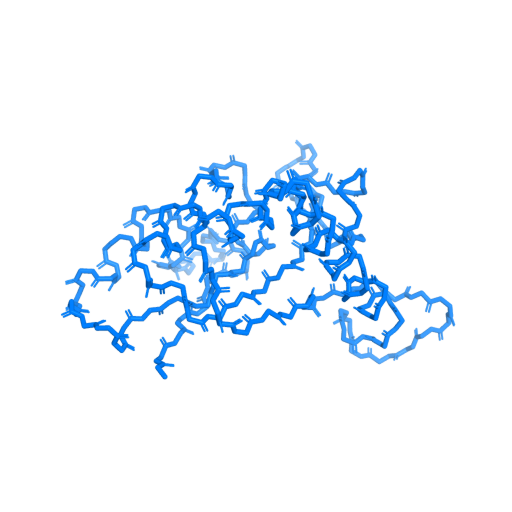LEU A 1 79 ? 4.682 -7.821 -15.714 1.00 97.12 79 LEU A CA 1
ATOM 620 C C . LEU A 1 79 ? 3.881 -8.956 -16.376 1.00 97.12 79 LEU A C 1
ATOM 622 O O . LEU A 1 79 ? 3.271 -9.772 -15.683 1.00 97.12 79 LEU A O 1
ATOM 626 N N . PRO A 1 80 ? 3.861 -9.032 -17.722 1.00 95.06 80 PRO A N 1
ATOM 627 C CA . PRO A 1 80 ? 3.033 -10.004 -18.445 1.00 95.06 80 PRO A CA 1
ATOM 628 C C . PRO A 1 80 ? 3.352 -11.477 -18.157 1.00 95.06 80 PRO A C 1
ATOM 630 O O . PRO A 1 80 ? 2.530 -12.343 -18.438 1.00 95.06 80 PRO A O 1
ATOM 633 N N . ASP A 1 81 ? 4.544 -11.769 -17.637 1.00 94.00 81 ASP A N 1
ATOM 634 C CA . ASP A 1 81 ? 5.013 -13.115 -17.295 1.00 94.00 81 ASP A CA 1
ATOM 635 C C . ASP A 1 81 ? 4.681 -13.529 -15.848 1.00 94.00 81 ASP A C 1
ATOM 637 O O . ASP A 1 81 ? 5.107 -14.591 -15.396 1.00 94.00 81 ASP A O 1
ATOM 641 N N . GLY A 1 82 ? 3.928 -12.699 -15.117 1.00 89.38 82 GLY A N 1
ATOM 642 C CA . GLY A 1 82 ? 3.583 -12.919 -13.713 1.00 89.38 82 GLY A CA 1
ATOM 643 C C . GLY A 1 82 ? 4.674 -12.493 -12.727 1.00 89.38 82 GLY A C 1
ATOM 644 O O . GLY A 1 82 ? 4.513 -12.690 -11.524 1.00 89.38 82 GLY A O 1
ATOM 645 N N . SER A 1 83 ? 5.779 -11.909 -13.204 1.00 95.56 83 SER A N 1
ATOM 646 C CA . SER A 1 83 ? 6.762 -11.248 -12.344 1.00 95.56 83 SER A CA 1
ATOM 647 C C . SER A 1 83 ? 6.349 -9.805 -12.018 1.00 95.56 83 SER A C 1
ATOM 649 O O . SER A 1 83 ? 5.309 -9.313 -12.464 1.00 95.56 83 SER A O 1
ATOM 651 N N . PHE A 1 84 ? 7.148 -9.112 -11.206 1.00 98.06 84 PHE A N 1
ATOM 652 C CA . PHE A 1 84 ? 6.900 -7.720 -10.842 1.00 98.06 84 PHE A CA 1
ATOM 653 C C . PHE A 1 84 ? 8.206 -6.958 -10.608 1.00 98.06 84 PHE A C 1
ATOM 655 O O . PHE A 1 84 ? 9.243 -7.545 -10.296 1.00 98.06 84 PHE A O 1
ATOM 662 N N . GLU A 1 85 ? 8.127 -5.634 -10.695 1.00 97.69 85 GLU A N 1
ATOM 663 C CA . GLU A 1 85 ? 9.195 -4.718 -10.296 1.00 97.69 85 GLU A CA 1
ATOM 664 C C . GLU A 1 85 ? 8.658 -3.609 -9.381 1.00 97.69 85 GLU A C 1
ATOM 666 O O . GLU A 1 85 ? 7.490 -3.224 -9.458 1.00 97.69 85 GLU A O 1
ATOM 671 N N . GLU A 1 86 ? 9.509 -3.088 -8.497 1.00 97.88 86 GLU A N 1
ATOM 672 C CA . GLU A 1 86 ? 9.194 -1.889 -7.711 1.00 97.88 86 GLU A CA 1
ATOM 673 C C . GLU A 1 86 ? 9.083 -0.675 -8.644 1.00 97.88 86 GLU A C 1
ATOM 675 O O . GLU A 1 86 ? 9.952 -0.451 -9.492 1.00 97.88 86 GLU A O 1
ATOM 680 N N . SER A 1 87 ? 8.043 0.142 -8.473 1.00 97.94 87 SER A N 1
ATOM 681 C CA . SER A 1 87 ? 7.802 1.322 -9.307 1.00 97.94 87 SER A CA 1
ATOM 682 C C . SER A 1 87 ? 7.773 2.609 -8.482 1.00 97.94 87 SER A C 1
ATOM 684 O O . SER A 1 87 ? 7.803 2.594 -7.253 1.00 97.94 87 SER A O 1
ATOM 686 N N . ALA A 1 88 ? 7.676 3.757 -9.159 1.00 98.38 88 ALA A N 1
ATOM 687 C CA . ALA A 1 88 ? 7.333 5.000 -8.470 1.00 98.38 88 ALA A CA 1
ATOM 688 C C . ALA A 1 88 ? 5.969 4.851 -7.775 1.00 98.38 88 ALA A C 1
ATOM 690 O O . ALA A 1 88 ? 5.075 4.196 -8.318 1.00 98.38 88 ALA A O 1
ATOM 691 N N . HIS A 1 89 ? 5.768 5.536 -6.646 1.00 98.75 89 HIS A N 1
ATOM 692 C CA . HIS A 1 89 ? 4.473 5.574 -5.950 1.00 98.75 89 HIS A CA 1
ATOM 693 C C . HIS A 1 89 ? 3.345 6.138 -6.808 1.00 98.75 89 HIS A C 1
ATOM 695 O O . HIS A 1 89 ? 2.189 5.819 -6.576 1.00 98.75 89 HIS A O 1
ATOM 701 N N . TYR A 1 90 ? 3.657 6.976 -7.795 1.00 98.19 90 TYR A N 1
ATOM 702 C CA . TYR A 1 90 ? 2.659 7.552 -8.686 1.00 98.19 90 TYR A CA 1
ATOM 703 C C . TYR A 1 90 ? 1.873 6.446 -9.406 1.00 98.19 90 TYR A C 1
ATOM 705 O O . TYR A 1 90 ? 2.471 5.648 -10.125 1.00 98.19 90 TYR A O 1
ATOM 713 N N . SER A 1 91 ? 0.548 6.392 -9.206 1.00 97.00 91 SER A N 1
ATOM 714 C CA . SER A 1 91 ? -0.290 5.257 -9.644 1.00 97.00 91 SER A CA 1
ATOM 715 C C . SER A 1 91 ? -0.064 4.845 -11.111 1.00 97.00 91 SER A C 1
ATOM 717 O O . SER A 1 91 ? 0.165 3.662 -11.345 1.00 97.00 91 SER A O 1
ATOM 719 N N . PRO A 1 92 ? 0.015 5.775 -12.092 1.00 97.81 92 PRO A N 1
ATOM 720 C CA . PRO A 1 92 ? 0.281 5.429 -13.495 1.00 97.81 92 PRO A CA 1
ATOM 721 C C . PRO A 1 92 ? 1.635 4.760 -13.782 1.00 97.81 92 PRO A C 1
ATOM 723 O O . PRO A 1 92 ? 1.843 4.267 -14.888 1.00 97.81 92 PRO A O 1
ATOM 726 N N . CYS A 1 93 ? 2.582 4.772 -12.841 1.00 98.00 93 CYS A N 1
ATOM 727 C CA . CYS A 1 93 ? 3.875 4.105 -12.998 1.00 98.00 93 CYS A CA 1
ATOM 728 C C . CYS A 1 93 ? 3.852 2.620 -12.612 1.00 98.00 93 CYS A C 1
ATOM 730 O O . CYS A 1 93 ? 4.800 1.913 -12.955 1.00 98.00 93 CYS A O 1
ATOM 732 N N . GLY A 1 94 ? 2.822 2.160 -11.903 1.00 97.69 94 GLY A N 1
ATOM 733 C CA . GLY A 1 94 ? 2.695 0.777 -11.455 1.00 97.69 94 GLY A CA 1
ATOM 734 C C . GLY A 1 94 ? 1.294 0.232 -11.688 1.00 97.69 94 GLY A C 1
ATOM 735 O O . GLY A 1 94 ? 0.560 0.704 -12.553 1.00 97.69 94 GLY A O 1
ATOM 736 N N . SER A 1 95 ? 0.942 -0.788 -10.922 1.00 98.19 95 SER A N 1
ATOM 737 C CA . SER A 1 95 ? -0.305 -1.541 -11.048 1.00 98.19 95 SER A CA 1
ATOM 738 C C . SER A 1 95 ? -1.275 -1.274 -9.898 1.00 98.19 95 SER A C 1
ATOM 740 O O . SER A 1 95 ? -2.419 -1.709 -9.967 1.00 98.19 95 SER A O 1
ATOM 742 N N . MET A 1 96 ? -0.845 -0.567 -8.848 1.00 98.00 96 MET A N 1
ATOM 743 C CA . MET A 1 96 ? -1.687 -0.238 -7.699 1.00 98.00 96 MET A CA 1
ATOM 744 C C . MET A 1 96 ? -2.350 1.133 -7.865 1.00 98.00 96 MET A C 1
ATOM 746 O O . MET A 1 96 ? -1.684 2.125 -8.173 1.00 98.00 96 MET A O 1
ATOM 750 N N . ASP A 1 97 ? -3.650 1.213 -7.571 1.00 98.38 97 ASP A N 1
ATOM 751 C CA . ASP A 1 97 ? -4.356 2.489 -7.429 1.00 98.38 97 ASP A CA 1
ATOM 752 C C . ASP A 1 97 ? -4.099 3.074 -6.033 1.00 98.38 97 ASP A C 1
ATOM 754 O O . ASP A 1 97 ? -4.821 2.819 -5.063 1.00 98.38 97 ASP A O 1
ATOM 758 N N . ILE A 1 98 ? -3.029 3.863 -5.922 1.00 98.69 98 ILE A N 1
ATOM 759 C CA . ILE A 1 98 ? -2.625 4.472 -4.652 1.00 98.69 98 ILE A CA 1
ATOM 760 C C . ILE A 1 98 ? -3.671 5.477 -4.159 1.00 98.69 98 ILE A C 1
ATOM 762 O O . ILE A 1 98 ? -3.858 5.619 -2.951 1.00 98.69 98 ILE A O 1
ATOM 766 N N . VAL A 1 99 ? -4.399 6.139 -5.063 1.00 98.69 99 VAL A N 1
ATOM 767 C CA . VAL A 1 99 ? -5.458 7.078 -4.674 1.00 98.69 99 VAL A CA 1
ATOM 768 C C . VAL A 1 99 ? -6.609 6.324 -4.014 1.00 98.69 99 VAL A C 1
ATOM 770 O O . VAL A 1 99 ? -7.047 6.722 -2.935 1.00 98.69 99 VAL A O 1
ATOM 773 N N . ALA A 1 100 ? -7.065 5.219 -4.606 1.00 98.75 100 ALA A N 1
ATOM 774 C CA . ALA A 1 100 ? -8.123 4.390 -4.035 1.00 98.75 100 ALA A CA 1
ATOM 775 C C . ALA A 1 100 ? -7.714 3.757 -2.695 1.00 98.75 100 ALA A C 1
ATOM 777 O O . ALA A 1 100 ? -8.510 3.749 -1.755 1.00 98.75 100 ALA A O 1
ATOM 778 N N . ILE A 1 101 ? -6.462 3.304 -2.567 1.00 98.88 101 ILE A N 1
ATOM 779 C CA . ILE A 1 101 ? -5.912 2.775 -1.309 1.00 98.88 101 ILE A CA 1
ATOM 780 C C . ILE A 1 101 ? -5.948 3.833 -0.200 1.00 98.88 101 ILE A C 1
ATOM 782 O O . ILE A 1 101 ? -6.468 3.583 0.889 1.00 98.88 101 ILE A O 1
ATOM 786 N N . VAL A 1 102 ? -5.416 5.032 -0.461 1.00 98.81 102 VAL A N 1
ATOM 787 C CA . VAL A 1 102 ? -5.402 6.119 0.531 1.00 98.81 102 VAL A CA 1
ATOM 788 C C . VAL A 1 102 ? -6.829 6.582 0.843 1.00 98.81 102 VAL A C 1
ATOM 790 O O . VAL A 1 102 ? -7.142 6.865 1.998 1.00 98.81 102 VAL A O 1
ATOM 793 N N . LYS A 1 103 ? -7.726 6.581 -0.151 1.00 98.75 103 LYS A N 1
ATOM 794 C CA . LYS A 1 103 ? -9.152 6.878 0.032 1.00 98.75 103 LYS A CA 1
ATOM 795 C C . LYS A 1 103 ? -9.847 5.881 0.957 1.00 98.75 103 LYS A C 1
ATOM 797 O O . LYS A 1 103 ? -10.636 6.313 1.792 1.00 98.75 103 LYS A O 1
ATOM 802 N N . ALA A 1 104 ? -9.554 4.585 0.850 1.00 98.75 104 ALA A N 1
ATOM 803 C CA . ALA A 1 104 ? -10.093 3.573 1.760 1.00 98.75 104 ALA A CA 1
ATOM 804 C C . ALA A 1 104 ? -9.641 3.817 3.212 1.00 98.75 104 ALA A C 1
ATOM 806 O O . ALA A 1 104 ? -10.457 3.792 4.131 1.00 98.75 104 ALA A O 1
ATOM 807 N N . LEU A 1 105 ? -8.362 4.151 3.421 1.00 98.75 105 LEU A N 1
ATOM 808 C CA . LEU A 1 105 ? -7.850 4.512 4.748 1.00 98.75 105 LEU A CA 1
ATOM 809 C C . LEU A 1 105 ? -8.510 5.778 5.313 1.00 98.75 105 LEU A C 1
ATOM 811 O O . LEU A 1 105 ? -8.888 5.795 6.486 1.00 98.75 105 LEU A O 1
ATOM 815 N N . HIS A 1 106 ? -8.648 6.827 4.493 1.00 98.50 106 HIS A N 1
ATOM 816 C CA . HIS A 1 106 ? -9.271 8.096 4.892 1.00 98.50 106 HIS A CA 1
ATOM 817 C C . HIS A 1 106 ? -10.744 7.901 5.264 1.00 98.50 106 HIS A C 1
ATOM 819 O O . HIS A 1 106 ? -11.143 8.263 6.369 1.00 98.50 106 HIS A O 1
ATOM 825 N N . LYS A 1 107 ? -11.514 7.206 4.413 1.00 98.19 107 LYS A N 1
ATOM 826 C CA . LYS A 1 107 ? -12.914 6.815 4.666 1.00 98.19 107 LYS A CA 1
ATOM 827 C C . LYS A 1 107 ? -13.089 6.119 6.022 1.00 98.19 107 LYS A C 1
ATOM 829 O O . LYS A 1 107 ? -14.067 6.380 6.718 1.00 98.19 107 LYS A O 1
ATOM 834 N N . ASN A 1 108 ? -12.149 5.254 6.403 1.00 98.44 108 ASN A N 1
ATOM 835 C CA . ASN A 1 108 ? -12.203 4.485 7.649 1.00 98.44 108 ASN A CA 1
ATOM 836 C C . ASN A 1 108 ? -11.521 5.183 8.839 1.00 98.44 108 ASN A C 1
ATOM 838 O O . ASN A 1 108 ? -11.289 4.548 9.867 1.00 98.44 108 ASN A O 1
ATOM 842 N N . ASN A 1 109 ? -11.221 6.485 8.732 1.00 97.69 109 ASN A N 1
ATOM 843 C CA . ASN A 1 109 ? -10.593 7.297 9.780 1.00 97.69 109 ASN A CA 1
ATOM 844 C C . ASN A 1 109 ? -9.306 6.664 10.336 1.00 97.69 109 ASN A C 1
ATOM 846 O O . ASN A 1 109 ? -9.076 6.639 11.547 1.00 97.69 109 ASN A O 1
ATOM 850 N N . TYR A 1 110 ? -8.472 6.104 9.457 1.00 98.19 110 TYR A N 1
ATOM 851 C CA . TYR A 1 110 ? -7.218 5.487 9.869 1.00 98.19 110 TYR A CA 1
ATOM 852 C C . TYR A 1 110 ? -6.292 6.514 10.541 1.00 98.19 110 TYR A C 1
ATOM 854 O O . TYR A 1 110 ? -5.950 7.539 9.958 1.00 98.19 110 TYR A O 1
ATOM 862 N N . THR A 1 111 ? -5.860 6.216 11.768 1.00 96.38 111 THR A N 1
ATOM 863 C CA . THR A 1 111 ? -4.981 7.079 12.587 1.00 96.38 111 THR A CA 1
ATOM 864 C C . THR A 1 111 ? -3.600 6.471 12.839 1.00 96.38 111 THR A C 1
ATOM 866 O O . THR A 1 111 ? -2.804 7.016 13.603 1.00 96.38 111 THR A O 1
ATOM 869 N N . GLY A 1 112 ? -3.312 5.314 12.236 1.00 95.62 112 GLY A N 1
ATOM 870 C CA . GLY A 1 112 ? -2.031 4.635 12.393 1.00 95.62 112 GLY A CA 1
ATOM 871 C C . GLY A 1 112 ? -0.921 5.252 11.541 1.00 95.62 112 GLY A C 1
ATOM 872 O O . GLY A 1 112 ? -1.118 6.197 10.779 1.00 95.62 112 GLY A O 1
ATOM 873 N N . TYR A 1 113 ? 0.275 4.678 11.644 1.00 97.00 113 TYR A N 1
ATOM 874 C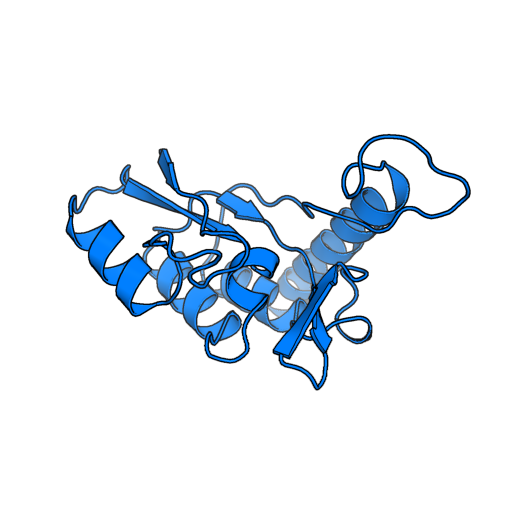 CA . TYR A 1 113 ? 1.422 5.145 10.871 1.00 97.00 113 TYR A CA 1
ATOM 875 C C . TYR A 1 113 ? 1.342 4.678 9.414 1.00 97.00 113 TYR A C 1
ATOM 877 O O . TYR A 1 113 ? 0.877 3.570 9.124 1.00 97.00 113 TYR A O 1
ATOM 885 N N . VAL A 1 114 ? 1.846 5.515 8.510 1.00 98.50 114 VAL A N 1
ATOM 886 C CA . VAL A 1 114 ? 2.039 5.220 7.086 1.00 98.50 114 VAL A CA 1
ATOM 887 C C . VAL A 1 114 ? 3.499 5.498 6.741 1.00 98.50 114 VAL A C 1
ATOM 889 O O . VAL A 1 114 ? 4.041 6.527 7.147 1.00 98.50 114 VAL A O 1
ATOM 892 N N . ARG A 1 115 ? 4.140 4.610 5.974 1.00 98.56 115 ARG A N 1
ATOM 893 C CA . ARG A 1 115 ? 5.416 4.902 5.304 1.00 98.56 115 ARG A CA 1
ATOM 894 C C . ARG A 1 115 ? 5.323 4.630 3.796 1.00 98.56 115 ARG A C 1
ATOM 896 O O . ARG A 1 115 ? 4.630 3.688 3.412 1.00 98.56 115 ARG A O 1
ATOM 903 N N . PRO A 1 116 ? 6.070 5.373 2.956 1.00 98.44 116 PRO A N 1
ATOM 904 C CA . PRO A 1 116 ? 6.150 5.122 1.509 1.00 98.44 116 PRO A CA 1
ATOM 905 C C . PRO A 1 116 ? 6.937 3.843 1.164 1.00 98.44 116 PRO A C 1
ATOM 907 O O . PRO A 1 116 ? 6.893 3.357 0.047 1.00 98.44 116 PRO A O 1
ATOM 910 N N . ASP A 1 117 ? 7.662 3.276 2.127 1.00 98.56 117 ASP A N 1
ATOM 911 C CA . ASP A 1 117 ? 8.400 2.017 2.003 1.00 98.56 117 ASP A CA 1
ATOM 912 C C . ASP A 1 117 ? 9.591 2.077 1.032 1.00 98.56 117 ASP A C 1
ATOM 914 O O . ASP A 1 117 ? 10.593 2.716 1.379 1.00 98.56 117 ASP A O 1
ATOM 918 N N . HIS A 1 118 ? 9.510 1.422 -0.130 1.00 98.38 118 HIS A N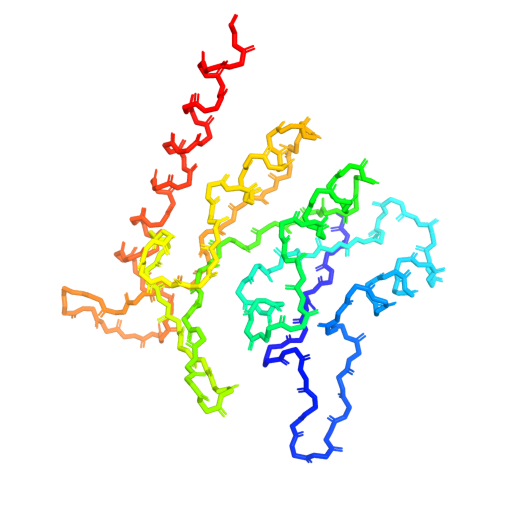 1
ATOM 919 C CA . HIS A 1 118 ? 10.573 1.406 -1.134 1.00 98.38 118 HIS A CA 1
ATOM 920 C C . HIS A 1 118 ? 10.374 2.489 -2.199 1.00 98.38 118 HIS A C 1
ATOM 922 O O . HIS A 1 118 ? 9.249 2.855 -2.524 1.00 98.38 118 HIS A O 1
ATOM 928 N N . GLY A 1 119 ? 11.481 2.990 -2.747 1.00 95.25 119 GLY A N 1
ATOM 929 C CA . GLY A 1 119 ? 11.506 3.870 -3.915 1.00 95.25 119 GLY A CA 1
ATOM 930 C C . GLY A 1 119 ? 12.661 3.515 -4.850 1.00 95.25 119 GLY A C 1
ATOM 931 O O . GLY A 1 119 ? 13.614 2.838 -4.456 1.00 95.25 119 GLY A O 1
ATOM 932 N N . ARG A 1 120 ? 12.585 3.965 -6.101 1.00 97.25 120 ARG A N 1
ATOM 933 C CA . ARG A 1 120 ? 13.630 3.737 -7.106 1.00 97.25 120 ARG A CA 1
ATOM 934 C C . ARG A 1 120 ? 14.910 4.487 -6.733 1.00 97.25 120 ARG A C 1
ATOM 936 O O . ARG A 1 120 ? 14.868 5.554 -6.125 1.00 97.25 120 ARG A O 1
ATOM 943 N N . MET A 1 121 ? 16.053 3.961 -7.163 1.00 96.19 121 MET A N 1
ATOM 944 C CA . MET A 1 121 ? 17.314 4.703 -7.115 1.00 96.19 121 MET A CA 1
ATOM 945 C C . MET A 1 121 ? 17.332 5.720 -8.254 1.00 96.19 121 MET A C 1
ATOM 947 O O . MET A 1 121 ? 17.417 5.351 -9.424 1.00 96.19 121 MET A O 1
ATOM 951 N N . ILE A 1 122 ? 17.217 7.000 -7.909 1.00 97.44 122 ILE A N 1
ATOM 952 C CA . ILE A 1 122 ? 17.198 8.111 -8.865 1.00 97.44 122 ILE A CA 1
ATOM 953 C C . ILE A 1 122 ? 18.304 9.114 -8.536 1.00 97.44 122 ILE A C 1
ATOM 955 O O . ILE A 1 122 ? 18.876 9.094 -7.452 1.00 97.44 122 ILE A O 1
ATOM 959 N N . TRP A 1 123 ? 18.624 9.986 -9.493 1.00 97.62 123 TRP A N 1
ATOM 960 C CA . TRP A 1 123 ? 19.528 11.132 -9.292 1.00 97.62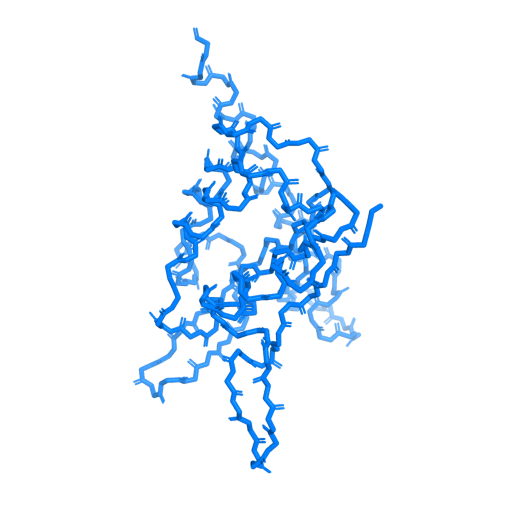 123 TRP A CA 1
ATOM 961 C C . TRP A 1 123 ? 20.933 10.772 -8.775 1.00 97.62 123 TRP A C 1
ATOM 963 O O . TRP A 1 123 ? 21.524 11.508 -7.992 1.00 97.62 123 TRP A O 1
ATOM 973 N N . GLY A 1 124 ? 21.481 9.644 -9.236 1.00 95.81 124 GLY A N 1
ATOM 974 C CA . GLY A 1 124 ? 22.836 9.206 -8.876 1.00 95.81 124 GLY A CA 1
ATOM 975 C C . GLY A 1 124 ? 22.956 8.620 -7.468 1.00 95.81 124 GLY A C 1
ATOM 976 O O . GLY A 1 124 ? 24.066 8.454 -6.969 1.00 95.81 124 GLY A O 1
ATOM 977 N N . GLU A 1 125 ? 21.831 8.309 -6.825 1.00 95.00 125 GLU A N 1
ATOM 978 C CA . GLU A 1 125 ? 21.812 7.652 -5.526 1.00 95.00 125 GLU A CA 1
ATOM 979 C C . GLU A 1 125 ? 22.477 6.268 -5.551 1.00 95.00 125 GLU A C 1
ATOM 981 O O . GLU A 1 125 ? 22.336 5.495 -6.499 1.00 95.00 125 GLU A O 1
ATOM 986 N N . THR A 1 126 ? 23.179 5.945 -4.465 1.00 92.62 126 THR A N 1
ATOM 987 C CA . THR A 1 126 ? 23.815 4.646 -4.227 1.00 92.62 126 THR A CA 1
ATOM 988 C C . THR A 1 126 ? 23.440 4.138 -2.834 1.00 92.62 126 THR A C 1
ATOM 990 O O . THR A 1 126 ? 22.958 4.897 -1.996 1.00 92.62 126 THR A O 1
ATOM 993 N N . GLY A 1 127 ? 23.644 2.847 -2.566 1.00 90.50 127 GLY A N 1
ATOM 994 C CA . GLY A 1 127 ? 23.370 2.248 -1.258 1.00 90.50 127 GLY A CA 1
ATOM 995 C C . GLY A 1 127 ? 22.421 1.060 -1.349 1.00 90.50 127 GLY A C 1
ATOM 996 O O . GLY A 1 127 ? 22.498 0.266 -2.284 1.00 90.50 127 GLY A O 1
ATOM 997 N N . ARG A 1 128 ? 21.541 0.905 -0.353 1.00 94.56 128 ARG A N 1
ATOM 998 C CA . ARG A 1 128 ? 20.616 -0.233 -0.286 1.00 94.56 128 ARG A CA 1
ATOM 999 C C . ARG A 1 128 ? 19.444 -0.034 -1.264 1.00 94.56 128 ARG A C 1
ATOM 1001 O O . ARG A 1 128 ? 18.737 0.966 -1.126 1.00 94.56 128 ARG A O 1
ATOM 1008 N N . PRO A 1 129 ? 19.187 -0.978 -2.193 1.00 91.00 129 PRO A N 1
ATOM 1009 C CA . PRO A 1 129 ? 18.045 -0.912 -3.107 1.00 91.00 129 PRO A CA 1
ATOM 1010 C C . PRO A 1 129 ? 16.735 -0.660 -2.363 1.00 91.00 129 PRO A C 1
ATOM 1012 O O . PRO A 1 129 ? 16.498 -1.256 -1.313 1.00 91.00 129 PRO A O 1
ATOM 1015 N N . GLY A 1 130 ? 15.910 0.251 -2.876 1.00 95.19 130 GLY A N 1
ATOM 1016 C CA . GLY A 1 130 ? 14.629 0.608 -2.266 1.00 95.19 130 GLY A CA 1
ATOM 1017 C C . GLY A 1 130 ? 14.709 1.621 -1.118 1.00 95.19 130 GLY A C 1
ATOM 1018 O O . GLY A 1 130 ? 13.713 2.275 -0.837 1.00 95.19 130 GLY A O 1
ATOM 1019 N N . TYR A 1 131 ? 15.860 1.798 -0.461 1.00 97.69 131 TYR A N 1
ATOM 1020 C CA . TYR A 1 131 ? 15.984 2.592 0.779 1.00 97.69 131 TYR A CA 1
ATOM 1021 C C . TYR A 1 131 ? 16.666 3.945 0.601 1.00 97.69 131 TYR A C 1
ATOM 1023 O O . TYR A 1 131 ? 17.064 4.577 1.581 1.00 97.69 131 TYR A O 1
ATOM 1031 N N . GLY A 1 132 ? 16.758 4.392 -0.643 1.00 96.62 132 GLY A N 1
ATOM 1032 C CA . GLY A 1 132 ? 17.241 5.714 -0.964 1.00 96.62 132 GLY A CA 1
ATOM 1033 C C . GLY A 1 132 ? 16.393 6.856 -0.393 1.00 96.62 132 GLY A C 1
ATOM 1034 O O . GLY A 1 132 ? 15.240 6.669 -0.001 1.00 96.62 132 GLY A O 1
ATOM 1035 N N . LEU A 1 133 ? 16.942 8.062 -0.318 1.00 97.56 133 LEU A N 1
ATOM 1036 C CA . LEU A 1 133 ? 16.235 9.251 0.143 1.00 97.56 133 LEU A CA 1
ATOM 1037 C C . LEU A 1 133 ? 15.194 9.715 -0.881 1.00 97.56 133 LEU A C 1
ATOM 1039 O O . LEU A 1 133 ? 14.064 10.029 -0.507 1.00 97.56 133 LEU A O 1
ATOM 1043 N N . TYR A 1 134 ? 15.572 9.784 -2.157 1.00 98.19 134 TYR A N 1
ATOM 1044 C CA . TYR A 1 134 ? 14.896 10.654 -3.115 1.00 98.19 134 TYR A CA 1
ATOM 1045 C C . TYR A 1 134 ? 13.488 10.188 -3.489 1.00 98.19 134 TYR A C 1
ATOM 1047 O O . TYR A 1 134 ? 12.512 10.871 -3.184 1.00 98.19 134 TYR A O 1
ATOM 1055 N N . ASP A 1 135 ? 13.352 9.016 -4.110 1.00 98.25 135 ASP A N 1
ATOM 1056 C CA . ASP A 1 135 ? 12.046 8.547 -4.598 1.00 98.25 135 ASP A CA 1
ATOM 1057 C C . ASP A 1 135 ? 11.102 8.182 -3.434 1.00 98.25 135 ASP A C 1
ATOM 1059 O O . ASP A 1 135 ? 9.886 8.305 -3.545 1.00 98.25 135 ASP A O 1
ATOM 1063 N N . ARG A 1 136 ? 11.652 7.845 -2.258 1.00 98.56 136 ARG A N 1
ATOM 1064 C CA . ARG A 1 136 ? 10.881 7.678 -1.013 1.00 98.56 136 ARG A CA 1
ATOM 1065 C C . ARG A 1 136 ? 10.320 8.996 -0.487 1.00 98.56 136 ARG A C 1
ATOM 1067 O O . ARG A 1 136 ? 9.175 9.022 -0.040 1.00 98.56 136 ARG A O 1
ATOM 1074 N N . ALA A 1 137 ? 11.093 10.082 -0.535 1.00 98.50 137 ALA A N 1
ATOM 1075 C CA . ALA A 1 137 ? 10.606 11.409 -0.162 1.00 98.50 137 ALA A CA 1
ATOM 1076 C C . ALA A 1 137 ? 9.520 11.896 -1.134 1.00 98.50 137 ALA A C 1
ATOM 1078 O O . ALA A 1 137 ? 8.492 12.411 -0.691 1.00 98.50 137 ALA A O 1
ATOM 1079 N N . LEU A 1 138 ? 9.699 11.662 -2.441 1.00 98.69 138 LEU A N 1
ATOM 1080 C CA . LEU A 1 138 ? 8.663 11.925 -3.445 1.00 98.69 138 LEU A CA 1
ATOM 1081 C C . LEU A 1 138 ? 7.383 11.129 -3.153 1.00 98.69 138 LEU A C 1
ATOM 1083 O O . LEU A 1 138 ? 6.294 11.702 -3.153 1.00 98.69 138 LEU A O 1
ATOM 1087 N N . GLY A 1 139 ? 7.514 9.841 -2.824 1.00 98.75 139 GLY A N 1
ATOM 1088 C CA . GLY A 1 139 ? 6.401 8.995 -2.397 1.00 98.75 139 GLY A CA 1
ATOM 1089 C C . GLY A 1 139 ? 5.678 9.531 -1.164 1.00 98.75 139 GLY A C 1
ATOM 1090 O O . GLY A 1 139 ? 4.456 9.650 -1.175 1.00 98.75 139 GLY A O 1
ATOM 1091 N N . ALA A 1 140 ? 6.410 9.928 -0.119 1.00 98.81 140 ALA A N 1
ATOM 1092 C CA . ALA A 1 140 ? 5.812 10.504 1.088 1.00 98.81 140 ALA A CA 1
ATOM 1093 C C . ALA A 1 140 ? 4.979 11.760 0.778 1.00 98.81 140 ALA A C 1
ATOM 1095 O O . ALA A 1 140 ? 3.851 11.897 1.264 1.00 98.81 140 ALA A O 1
ATOM 1096 N N . MET A 1 141 ? 5.504 12.656 -0.063 1.00 98.75 141 MET A N 1
ATOM 1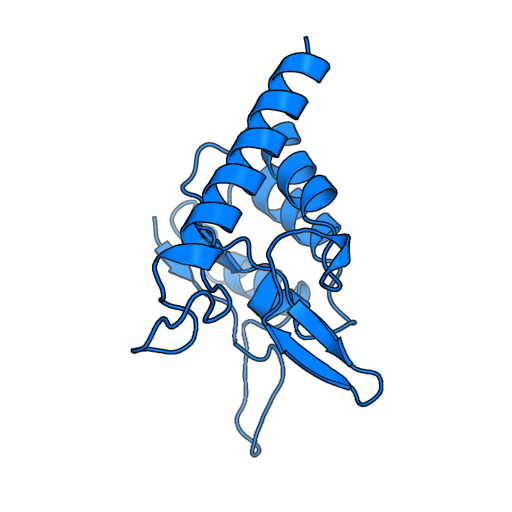097 C CA . MET A 1 141 ? 4.791 13.871 -0.463 1.00 98.75 141 MET A CA 1
ATOM 1098 C C . MET A 1 141 ? 3.581 13.576 -1.351 1.00 98.75 141 MET A C 1
ATOM 1100 O O . MET A 1 141 ? 2.543 14.211 -1.178 1.00 98.75 141 MET A O 1
ATOM 1104 N N . TYR A 1 142 ? 3.670 12.585 -2.241 1.00 98.81 142 TYR A N 1
ATOM 1105 C CA . TYR A 1 142 ? 2.529 12.123 -3.033 1.00 98.81 142 TYR A CA 1
ATOM 1106 C C . TYR A 1 142 ? 1.389 11.615 -2.139 1.00 98.81 142 TYR A C 1
ATOM 1108 O O . TYR A 1 142 ? 0.252 12.059 -2.286 1.00 98.81 142 TYR A O 1
ATOM 1116 N N . LEU A 1 143 ? 1.694 10.762 -1.154 1.00 98.81 143 LEU A N 1
ATOM 1117 C CA . LEU A 1 143 ? 0.702 10.251 -0.198 1.00 98.81 143 LEU A CA 1
ATOM 1118 C C . LEU A 1 143 ? 0.075 11.373 0.640 1.00 98.81 143 LEU A C 1
ATOM 1120 O O . LEU A 1 143 ? -1.139 11.395 0.837 1.00 98.81 143 LEU A O 1
ATOM 1124 N N . THR A 1 144 ? 0.894 12.327 1.089 1.00 98.44 144 THR A N 1
ATOM 1125 C CA . THR A 1 144 ? 0.432 13.489 1.863 1.00 98.44 144 THR A CA 1
ATOM 1126 C C . THR A 1 144 ? -0.514 14.360 1.037 1.00 98.44 144 THR A C 1
ATOM 1128 O O . THR A 1 144 ? -1.576 14.743 1.524 1.00 98.44 144 THR A O 1
ATOM 1131 N N . GLY A 1 145 ? -0.174 14.618 -0.230 1.00 98.69 145 GLY A N 1
ATOM 1132 C CA . GLY A 1 145 ? -1.014 15.394 -1.142 1.00 98.69 145 GLY A CA 1
ATOM 1133 C C . GLY A 1 145 ? -2.361 14.725 -1.427 1.00 98.69 145 GLY A C 1
ATOM 1134 O O . GLY A 1 145 ? -3.387 15.408 -1.461 1.00 98.69 145 GLY A O 1
ATOM 1135 N N . ILE A 1 146 ? -2.391 13.393 -1.569 1.00 98.62 146 ILE A N 1
ATOM 1136 C CA . ILE A 1 146 ? -3.654 12.650 -1.702 1.00 98.62 146 ILE A CA 1
ATOM 1137 C C . ILE A 1 146 ? -4.499 12.814 -0.436 1.00 98.62 146 ILE A C 1
ATOM 1139 O O . ILE A 1 146 ? -5.676 13.160 -0.533 1.00 98.62 146 ILE A O 1
ATOM 1143 N N . TRP A 1 147 ? -3.909 12.600 0.744 1.00 98.50 147 TRP A N 1
ATOM 1144 C CA . TRP A 1 147 ? -4.627 12.699 2.016 1.00 98.50 147 TRP A CA 1
ATOM 1145 C C . TRP A 1 147 ? -5.221 14.096 2.240 1.00 98.50 147 TRP A C 1
ATOM 1147 O O . TRP A 1 147 ? -6.407 14.220 2.537 1.00 98.50 147 TRP A O 1
ATOM 1157 N N . GLU A 1 148 ? -4.432 15.156 2.037 1.00 98.44 148 GLU A N 1
ATOM 1158 C CA . GLU A 1 148 ? -4.906 16.543 2.146 1.00 98.44 148 GLU A CA 1
ATOM 1159 C C . GLU A 1 148 ? -6.058 16.831 1.169 1.00 98.44 148 GLU A C 1
ATOM 1161 O O . GLU A 1 148 ? -7.030 17.502 1.521 1.00 98.44 148 GLU A O 1
ATOM 1166 N N . THR A 1 149 ? -5.967 16.313 -0.058 1.00 98.62 149 THR A N 1
ATOM 1167 C CA . THR A 1 149 ? -7.017 16.482 -1.070 1.00 98.62 149 THR A CA 1
ATOM 1168 C C . THR A 1 149 ? -8.320 15.822 -0.624 1.00 98.62 149 THR A C 1
ATOM 1170 O O . THR A 1 149 ? -9.373 16.455 -0.681 1.00 98.62 149 THR A O 1
ATOM 1173 N N . LEU A 1 150 ? -8.262 14.580 -0.131 1.00 98.12 150 LEU A N 1
ATOM 1174 C CA . LEU A 1 150 ? -9.435 13.859 0.374 1.00 98.12 150 LEU A CA 1
ATOM 1175 C C . LEU A 1 150 ? -10.089 14.584 1.554 1.00 98.12 150 LEU A C 1
ATOM 1177 O O . LEU A 1 150 ? -11.314 14.694 1.602 1.00 98.12 150 LEU A O 1
ATOM 1181 N N . GLU A 1 151 ? -9.283 15.145 2.454 1.00 97.25 151 GLU A N 1
ATOM 1182 C CA . GLU A 1 151 ? -9.758 15.954 3.577 1.00 97.25 151 GLU A CA 1
ATOM 1183 C C . GLU A 1 151 ? -10.512 17.208 3.109 1.00 97.25 151 GLU A C 1
ATOM 1185 O O . GLU A 1 151 ? -11.561 17.543 3.655 1.00 97.25 151 GLU A O 1
ATOM 1190 N N . LYS A 1 152 ? -10.020 17.893 2.069 1.00 97.56 152 LYS A N 1
ATOM 1191 C CA . LYS A 1 152 ? -10.690 19.076 1.503 1.00 97.56 152 LYS A CA 1
ATOM 1192 C C . LYS A 1 152 ? -11.955 18.734 0.721 1.00 97.56 152 LYS A C 1
ATOM 1194 O O . LYS A 1 152 ? -12.888 19.524 0.740 1.00 97.56 152 LYS A O 1
ATOM 1199 N N . CYS A 1 153 ? -11.985 17.594 0.034 1.00 95.44 153 CYS A N 1
ATOM 1200 C CA . CYS A 1 153 ? -13.144 17.156 -0.747 1.00 95.44 153 CYS A CA 1
ATOM 1201 C C . CYS A 1 153 ? -14.257 16.515 0.097 1.00 95.44 153 CYS A C 1
ATOM 1203 O O . CYS A 1 153 ? -15.358 16.334 -0.413 1.00 95.44 153 CYS A O 1
ATOM 1205 N N . SER A 1 154 ? -13.969 16.135 1.345 1.00 86.12 154 SER A N 1
ATOM 1206 C CA . SER A 1 154 ? -14.949 15.538 2.267 1.00 86.12 154 SER A CA 1
ATOM 1207 C C . SER A 1 154 ? -15.666 16.572 3.146 1.00 86.12 154 SER A C 1
ATOM 1209 O O . SER A 1 154 ? -16.537 16.196 3.930 1.00 86.12 154 SER A O 1
ATOM 1211 N N . ARG A 1 155 ? -15.284 17.850 3.040 1.00 63.19 155 ARG A N 1
ATOM 1212 C CA . ARG A 1 155 ? -15.943 19.000 3.678 1.00 63.19 155 ARG A CA 1
ATOM 1213 C C . ARG A 1 155 ? -16.968 19.611 2.737 1.00 63.19 155 ARG A C 1
ATOM 1215 O O . ARG A 1 155 ? -18.014 20.051 3.257 1.00 63.19 155 ARG A O 1
#

pLDDT: mean 97.49, std 3.32, range [63.19, 98.94]

Radius of gyration: 15.49 Å; chains: 1; bounding box: 40×44×39 Å

Secondary structure (DSSP, 8-state):
---BPPPSSSS-BTTB---SSSHHHHHHHHHHS-STTS-EEEEHHHHHTSTT--HHHHHHHHHHTT-EEEEE---EEE-TTS-EEE--SSGGGSSS-HHHHHHHHHHTT--SEEE-------TT--SSTT--SHHHHHHHHHHHHHHHHHHHHT-